Protein AF-A0A504KT40-F1 (afdb_monomer)

Secondary structure (DSSP, 8-state):
--EEEEEEE-S--TTT-SEEEEEEEESSPPPTT-EEEE-SS--B-TTS-B-PEEEEEEEEEEE---SSS--EEEEEEEE-PPP-

Radius of gyration: 13.81 Å; Cα contacts (8 Å, |Δi|>4): 171; chains: 1; bounding box: 34×24×44 Å

Structure (mmCIF, N/CA/C/O backbone):
data_AF-A0A504KT40-F1
#
_entry.id   AF-A0A504KT40-F1
#
loop_
_atom_site.group_PDB
_atom_site.id
_atom_site.type_symbol
_atom_site.label_atom_id
_atom_site.label_alt_id
_atom_site.label_comp_id
_atom_site.label_asym_id
_atom_site.label_entity_id
_atom_site.label_seq_id
_atom_site.pdbx_PDB_ins_code
_atom_site.Cartn_x
_atom_site.Cartn_y
_atom_site.Cartn_z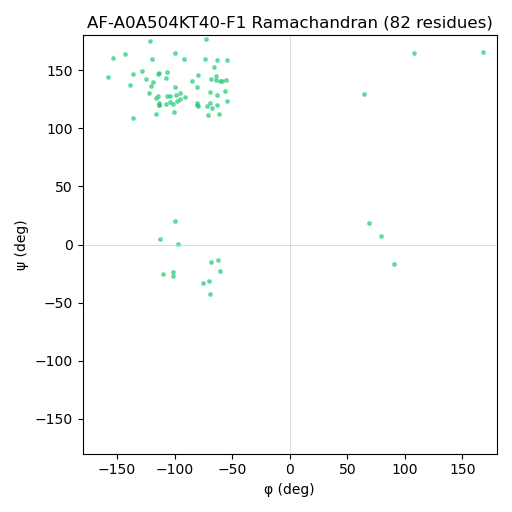
_atom_site.occupancy
_atom_site.B_iso_or_equiv
_atom_site.auth_seq_id
_atom_site.auth_comp_id
_atom_site.auth_asym_id
_atom_site.auth_atom_id
_atom_site.pdbx_PDB_model_num
ATOM 1 N N . MET A 1 1 ? -15.862 7.398 -2.636 1.00 67.69 1 MET A N 1
ATOM 2 C CA . MET A 1 1 ? -15.129 7.592 -1.366 1.00 67.69 1 MET A CA 1
ATOM 3 C C . MET A 1 1 ? -13.711 7.111 -1.608 1.00 67.69 1 MET A C 1
ATOM 5 O O . MET A 1 1 ? -13.572 6.131 -2.320 1.00 67.69 1 MET A O 1
ATOM 9 N N . ALA A 1 2 ? -12.693 7.824 -1.133 1.00 81.00 2 ALA A N 1
ATOM 10 C CA . ALA A 1 2 ? -11.295 7.475 -1.381 1.00 81.00 2 ALA A CA 1
ATOM 11 C C . ALA A 1 2 ? -10.610 7.196 -0.035 1.00 81.00 2 ALA A C 1
ATOM 13 O O . ALA A 1 2 ? -10.913 7.875 0.947 1.00 81.00 2 ALA A O 1
ATOM 14 N N . ILE A 1 3 ? -9.758 6.174 0.025 1.00 83.50 3 ILE A N 1
ATOM 15 C CA . ILE A 1 3 ? -9.163 5.665 1.262 1.00 83.50 3 ILE A CA 1
ATOM 16 C C . ILE A 1 3 ? -7.663 5.930 1.245 1.00 83.50 3 ILE A C 1
ATOM 18 O O . ILE A 1 3 ? -6.943 5.454 0.368 1.00 83.50 3 ILE A O 1
ATOM 22 N N . SER A 1 4 ? -7.208 6.691 2.233 1.00 88.44 4 SER A N 1
ATOM 23 C CA . SER A 1 4 ? -5.803 7.018 2.446 1.00 88.44 4 SER A CA 1
ATOM 24 C C . SER A 1 4 ? -5.079 5.871 3.144 1.00 88.44 4 SER A C 1
ATOM 26 O O . SER A 1 4 ? -5.425 5.510 4.268 1.00 88.44 4 SER A O 1
ATOM 28 N N . CYS A 1 5 ? -4.056 5.325 2.493 1.00 87.75 5 CYS A N 1
ATOM 29 C CA . CYS A 1 5 ? -3.216 4.258 3.020 1.00 87.75 5 CYS A CA 1
ATOM 30 C C . CYS A 1 5 ? -1.758 4.722 3.093 1.00 87.75 5 CYS A C 1
ATOM 32 O O . CYS A 1 5 ? -1.229 5.321 2.155 1.00 87.75 5 CYS A O 1
ATOM 34 N N . TYR A 1 6 ? -1.089 4.413 4.197 1.00 89.94 6 TYR A N 1
ATOM 35 C CA . TYR A 1 6 ? 0.356 4.552 4.323 1.00 89.94 6 TYR A CA 1
ATOM 36 C C . TYR A 1 6 ? 1.030 3.357 3.662 1.00 89.94 6 TYR A C 1
ATOM 38 O O . TYR A 1 6 ? 0.624 2.217 3.883 1.00 89.94 6 TYR A O 1
ATOM 46 N N . ILE A 1 7 ? 2.074 3.601 2.879 1.00 89.12 7 ILE A N 1
ATOM 47 C CA . ILE A 1 7 ? 2.812 2.526 2.219 1.00 89.12 7 ILE A CA 1
ATOM 48 C C . ILE A 1 7 ? 4.123 2.301 2.955 1.00 89.12 7 ILE A C 1
ATOM 50 O O . ILE A 1 7 ? 4.903 3.231 3.163 1.00 89.12 7 ILE A O 1
ATOM 54 N N . LYS A 1 8 ? 4.380 1.053 3.330 1.00 89.94 8 LYS A N 1
ATOM 55 C CA . LYS A 1 8 ? 5.659 0.617 3.871 1.00 89.94 8 LYS A CA 1
ATOM 56 C C . LYS A 1 8 ? 6.272 -0.390 2.910 1.00 89.94 8 LYS A C 1
ATOM 58 O O . LYS A 1 8 ? 5.771 -1.498 2.751 1.00 89.94 8 LYS A O 1
ATOM 63 N N . ILE A 1 9 ? 7.373 -0.004 2.278 1.00 86.81 9 ILE A N 1
ATOM 64 C CA . ILE A 1 9 ? 8.133 -0.921 1.434 1.00 86.81 9 ILE A CA 1
ATOM 65 C C . ILE A 1 9 ? 8.988 -1.788 2.354 1.00 86.81 9 ILE A C 1
ATOM 67 O O . ILE A 1 9 ? 9.815 -1.276 3.115 1.00 86.81 9 ILE A O 1
ATOM 71 N N .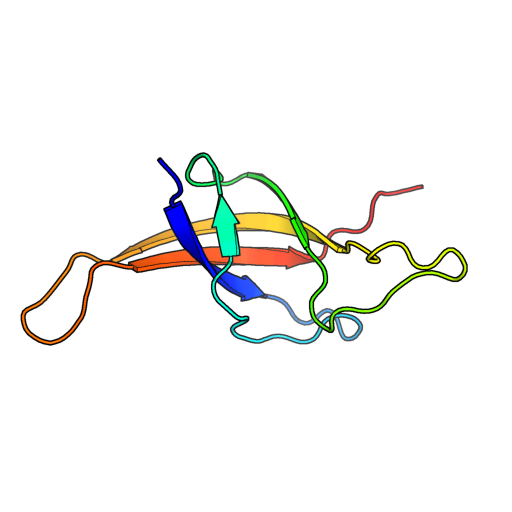 ILE A 1 10 ? 8.750 -3.093 2.300 1.00 84.81 10 ILE A N 1
ATOM 72 C CA . ILE A 1 10 ? 9.474 -4.114 3.050 1.00 84.81 10 ILE A CA 1
ATOM 73 C C . ILE A 1 10 ? 10.396 -4.900 2.110 1.00 84.81 10 ILE A C 1
ATOM 75 O O . ILE A 1 10 ? 10.081 -5.104 0.939 1.00 84.81 10 ILE A O 1
ATOM 79 N N . GLY A 1 11 ? 11.529 -5.361 2.639 1.00 74.94 11 GLY A N 1
ATOM 80 C CA . GLY A 1 11 ? 12.532 -6.130 1.900 1.00 74.94 11 GLY A CA 1
ATOM 81 C C . GLY A 1 11 ? 13.810 -5.348 1.598 1.00 74.94 11 GLY A C 1
ATOM 82 O O . GLY A 1 11 ? 13.854 -4.124 1.710 1.00 74.94 11 GLY A O 1
ATOM 83 N N . ASP A 1 12 ? 14.845 -6.092 1.211 1.00 66.19 12 ASP A N 1
ATOM 84 C CA . ASP A 1 12 ? 16.211 -5.589 1.037 1.00 66.19 12 ASP A CA 1
ATOM 85 C C . ASP A 1 12 ? 16.561 -5.309 -0.432 1.00 66.19 12 ASP A C 1
ATOM 87 O O . ASP A 1 12 ? 17.741 -5.276 -0.775 1.00 66.19 12 ASP A O 1
ATOM 91 N N . ASP A 1 13 ? 15.570 -5.131 -1.323 1.00 68.00 13 ASP A N 1
ATOM 92 C CA . ASP A 1 13 ? 15.866 -4.829 -2.729 1.00 68.00 13 ASP A CA 1
ATOM 93 C C . ASP A 1 13 ? 16.629 -3.489 -2.809 1.00 68.00 13 ASP A C 1
ATOM 95 O O . ASP A 1 13 ? 16.056 -2.426 -2.518 1.00 68.00 13 ASP A O 1
ATOM 99 N N . PRO A 1 14 ? 17.918 -3.510 -3.200 1.00 65.19 14 PRO A N 1
ATOM 100 C CA . PRO A 1 14 ? 18.771 -2.330 -3.160 1.00 65.19 14 PRO A CA 1
ATOM 101 C C . PRO A 1 14 ? 18.346 -1.270 -4.182 1.00 65.19 14 PRO A C 1
ATOM 103 O O . PRO A 1 14 ? 18.775 -0.123 -4.076 1.00 65.19 14 PRO A O 1
ATOM 106 N N . ARG A 1 15 ? 17.498 -1.624 -5.160 1.00 66.19 15 ARG A N 1
ATOM 107 C CA . ARG A 1 15 ? 16.981 -0.694 -6.174 1.00 66.19 15 ARG A CA 1
ATOM 108 C C . ARG A 1 15 ? 15.914 0.224 -5.610 1.00 66.19 15 ARG A C 1
ATOM 110 O O . ARG A 1 15 ? 15.804 1.368 -6.041 1.00 66.19 15 ARG A O 1
ATOM 117 N N . VAL A 1 16 ? 15.127 -0.285 -4.664 1.00 67.00 16 VAL A N 1
ATOM 118 C CA . VAL A 1 16 ? 13.946 0.420 -4.178 1.00 67.00 16 VAL A CA 1
ATOM 119 C C . VAL A 1 16 ? 14.117 0.920 -2.762 1.00 67.00 16 VAL A C 1
ATOM 121 O O . VAL A 1 16 ? 13.522 1.943 -2.472 1.00 67.00 16 VAL A O 1
ATOM 124 N N . GLY A 1 17 ? 14.969 0.306 -1.933 1.00 65.94 17 GLY A N 1
ATOM 125 C CA . GLY A 1 17 ? 15.296 0.745 -0.572 1.00 65.94 17 GLY A CA 1
ATOM 126 C C . GLY A 1 17 ? 14.110 0.693 0.404 1.00 65.94 17 GLY A C 1
ATOM 127 O O . GLY A 1 17 ? 13.042 1.244 0.145 1.00 65.94 17 GLY A O 1
ATOM 128 N N . ALA A 1 18 ? 14.298 0.077 1.571 1.00 69.00 18 ALA A N 1
ATOM 129 C CA . ALA A 1 18 ? 13.244 -0.008 2.582 1.00 69.00 18 ALA A CA 1
ATOM 130 C C . ALA A 1 18 ? 12.850 1.383 3.125 1.00 69.00 18 ALA A C 1
ATOM 132 O O . ALA A 1 18 ? 13.692 2.275 3.272 1.00 69.00 18 ALA A O 1
ATOM 133 N N . GLY A 1 19 ? 11.567 1.581 3.448 1.00 72.75 19 GLY A N 1
ATOM 134 C CA . GLY A 1 19 ? 11.098 2.844 4.025 1.00 72.75 19 GLY A CA 1
ATOM 135 C C . GLY A 1 19 ? 9.580 3.013 4.069 1.00 72.75 19 GLY A C 1
ATOM 136 O O . GLY A 1 19 ? 8.831 2.279 3.425 1.00 72.75 19 GLY A O 1
ATOM 137 N N . VAL A 1 20 ? 9.133 4.006 4.843 1.00 72.38 20 VAL A N 1
ATOM 138 C CA . VAL A 1 20 ? 7.738 4.469 4.853 1.00 72.38 20 VAL A CA 1
ATOM 139 C C . VAL A 1 20 ? 7.604 5.597 3.836 1.00 72.38 20 VAL A C 1
ATOM 141 O O . VAL A 1 20 ? 8.379 6.553 3.852 1.00 72.38 20 VAL A O 1
ATOM 144 N N . LEU A 1 21 ? 6.643 5.456 2.933 1.00 75.00 21 LEU A N 1
ATOM 145 C CA . LEU A 1 21 ? 6.348 6.400 1.864 1.00 75.00 21 LEU A CA 1
ATOM 146 C C . LEU A 1 21 ? 5.160 7.304 2.213 1.00 75.00 21 LEU A C 1
ATOM 148 O O . LEU A 1 21 ? 4.415 7.004 3.153 1.00 75.00 21 LEU A O 1
ATOM 152 N N . PRO A 1 22 ? 4.978 8.418 1.471 1.00 69.50 22 PRO A N 1
ATOM 153 C CA . PRO A 1 22 ? 3.798 9.264 1.607 1.00 69.50 22 PRO A CA 1
ATOM 154 C C . PRO A 1 22 ? 2.493 8.475 1.447 1.00 69.50 22 PRO A C 1
ATOM 156 O O . PRO A 1 22 ? 2.452 7.387 0.875 1.00 69.50 22 PRO A O 1
ATOM 159 N N . VAL A 1 23 ? 1.418 9.050 1.979 1.00 77.25 23 VAL A N 1
ATOM 160 C CA . VAL A 1 23 ? 0.063 8.497 1.912 1.00 77.25 23 VAL A CA 1
ATOM 161 C C . VAL A 1 23 ? -0.402 8.429 0.458 1.00 77.25 23 VAL A C 1
ATOM 163 O O . VAL A 1 23 ? -0.380 9.439 -0.245 1.00 77.25 23 VAL A O 1
ATOM 166 N N . PHE A 1 24 ? -0.873 7.257 0.036 1.00 82.25 24 PHE A N 1
ATOM 167 C CA . PHE A 1 24 ? -1.522 7.053 -1.257 1.00 82.25 24 PHE A CA 1
ATOM 168 C C . PHE A 1 24 ? -3.022 6.845 -1.072 1.00 82.25 24 PHE A C 1
ATOM 170 O O . PHE A 1 24 ? -3.460 6.211 -0.111 1.00 82.25 24 PHE A O 1
ATOM 177 N N . THR A 1 25 ? -3.810 7.376 -2.003 1.00 84.88 25 THR A N 1
ATOM 178 C CA . THR A 1 25 ? -5.270 7.296 -1.948 1.00 84.88 25 THR A CA 1
ATOM 179 C C . THR A 1 25 ? -5.785 6.298 -2.976 1.00 84.88 25 THR A C 1
ATOM 181 O O . THR A 1 25 ? -5.475 6.411 -4.160 1.00 84.88 25 THR A O 1
ATOM 184 N N . PHE A 1 26 ? -6.613 5.358 -2.532 1.00 86.12 26 PHE A N 1
ATOM 185 C CA . PHE A 1 26 ? -7.195 4.308 -3.366 1.00 86.12 26 PHE A CA 1
ATOM 186 C C . PHE A 1 26 ? -8.727 4.387 -3.370 1.00 86.12 26 PHE A C 1
ATOM 188 O O . PHE A 1 26 ? -9.329 4.983 -2.475 1.00 86.12 26 PHE A O 1
ATOM 195 N N . GLY A 1 27 ? -9.374 3.796 -4.379 1.00 86.56 27 GLY A N 1
ATOM 196 C CA . GLY A 1 27 ? -10.840 3.667 -4.406 1.00 86.56 27 GLY A CA 1
ATOM 197 C C . GLY A 1 27 ? -11.366 2.677 -3.360 1.00 86.56 27 GLY A C 1
ATOM 198 O O . GLY A 1 27 ? -12.438 2.878 -2.794 1.00 86.56 27 GLY A O 1
ATOM 199 N N . GLU A 1 28 ? -10.570 1.654 -3.064 1.00 89.31 28 GLU A N 1
ATOM 200 C CA . GLU A 1 28 ? -10.796 0.638 -2.038 1.00 89.31 28 GLU A CA 1
ATOM 201 C C . GLU A 1 28 ? -9.465 0.264 -1.376 1.00 89.31 28 GLU A C 1
ATOM 203 O O . GLU A 1 28 ? -8.406 0.599 -1.903 1.00 89.31 28 GLU A O 1
ATOM 208 N N . VAL A 1 29 ? -9.500 -0.396 -0.214 1.00 91.19 29 VAL A N 1
ATOM 209 C CA . VAL A 1 29 ? -8.272 -0.867 0.445 1.00 91.19 29 VAL A CA 1
ATOM 210 C C . VAL A 1 29 ? -7.704 -2.039 -0.359 1.00 91.19 29 VAL A C 1
ATOM 212 O O . VAL A 1 29 ? -8.395 -3.058 -0.453 1.00 91.19 29 VAL A O 1
ATOM 215 N N . PRO A 1 30 ? -6.473 -1.938 -0.896 1.00 93.19 30 PRO A N 1
ATOM 216 C CA . PRO A 1 30 ? -5.837 -3.050 -1.592 1.00 93.19 30 PRO A CA 1
ATOM 217 C C . PRO A 1 30 ? -5.703 -4.271 -0.684 1.00 93.19 30 PRO A C 1
ATOM 219 O O . PRO A 1 30 ? -5.393 -4.141 0.504 1.00 93.19 30 PRO A O 1
ATOM 222 N N . ARG A 1 31 ? -5.924 -5.460 -1.238 1.00 94.12 31 ARG A N 1
ATOM 223 C CA . ARG A 1 31 ? -5.881 -6.727 -0.497 1.00 94.12 31 ARG A CA 1
ATOM 224 C C . ARG A 1 31 ? -4.496 -7.349 -0.540 1.00 94.12 31 ARG A C 1
ATOM 226 O O . ARG A 1 31 ? -3.689 -7.077 -1.424 1.00 94.12 31 ARG A O 1
ATOM 233 N N . GLU A 1 32 ? -4.231 -8.243 0.406 1.00 94.56 32 GLU A N 1
ATOM 234 C CA . GLU A 1 32 ? -3.027 -9.066 0.357 1.00 94.56 32 GLU A CA 1
ATOM 235 C C . GLU A 1 32 ? -2.954 -9.855 -0.961 1.00 94.56 32 GLU A C 1
ATOM 237 O O . GLU A 1 32 ? -3.926 -10.472 -1.394 1.00 94.56 32 GLU A O 1
ATOM 242 N N . GLY A 1 33 ? -1.789 -9.817 -1.606 1.00 91.62 33 GLY A N 1
ATOM 243 C CA . GLY A 1 33 ? -1.525 -10.454 -2.891 1.00 91.62 33 GLY A CA 1
ATOM 244 C C . GLY A 1 33 ? -1.798 -9.578 -4.115 1.00 91.62 33 GLY A C 1
ATOM 245 O O 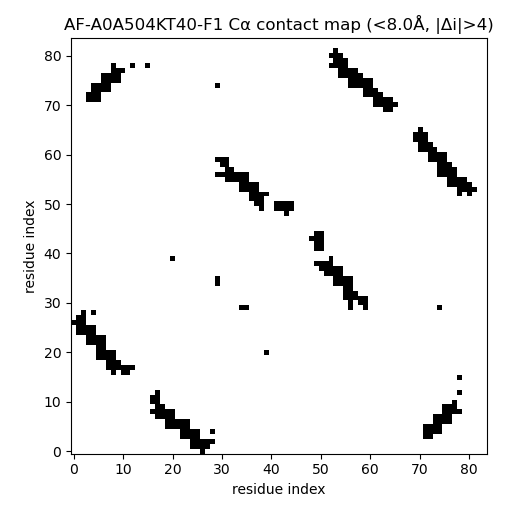. GLY A 1 33 ? -1.271 -9.916 -5.175 1.00 91.62 33 GLY A O 1
ATOM 246 N N . GLU A 1 34 ? -2.543 -8.477 -3.979 1.00 93.56 34 GLU A N 1
ATOM 247 C CA . GLU A 1 34 ? -2.808 -7.538 -5.075 1.00 93.56 34 GLU A CA 1
ATOM 248 C C . GLU A 1 34 ? -1.580 -6.692 -5.420 1.00 93.56 34 GLU A C 1
ATOM 250 O O . GLU A 1 34 ? -0.654 -6.527 -4.617 1.00 93.56 34 GLU A O 1
ATOM 255 N N . PHE A 1 35 ? -1.594 -6.143 -6.634 1.00 90.88 35 PHE A N 1
ATOM 256 C CA . PHE A 1 35 ? -0.562 -5.240 -7.115 1.00 90.88 35 PHE A CA 1
ATOM 257 C C . PHE A 1 35 ? -1.011 -3.785 -7.011 1.00 90.88 35 PHE A C 1
ATOM 259 O O . PHE A 1 35 ? -2.123 -3.432 -7.400 1.00 90.88 35 PHE A O 1
ATOM 266 N N . VAL A 1 36 ? -0.112 -2.930 -6.533 1.00 89.25 36 VAL A N 1
ATOM 267 C CA . VAL A 1 36 ? -0.282 -1.478 -6.497 1.00 89.25 36 VAL A CA 1
ATOM 268 C C . VAL A 1 36 ? 0.859 -0.820 -7.264 1.00 89.25 36 VAL A C 1
ATOM 270 O O . VAL A 1 36 ? 2.027 -1.153 -7.068 1.00 89.25 36 VAL A O 1
ATOM 273 N N . GLY A 1 37 ? 0.513 0.095 -8.168 1.00 87.25 37 GLY A N 1
ATOM 274 C CA . GLY A 1 37 ? 1.472 0.839 -8.981 1.00 87.25 37 GLY A CA 1
ATOM 275 C C . GLY A 1 37 ? 1.634 2.262 -8.464 1.00 87.25 37 GLY A C 1
ATOM 276 O O . GLY A 1 37 ? 0.652 3.001 -8.383 1.00 87.25 37 GLY A O 1
ATOM 277 N N . PHE A 1 38 ? 2.856 2.667 -8.127 1.00 82.50 38 PHE A N 1
ATOM 278 C CA . PHE A 1 38 ? 3.152 4.057 -7.780 1.00 82.50 38 PHE A CA 1
ATOM 279 C C . PHE A 1 38 ? 4.613 4.414 -8.059 1.00 82.50 38 PHE A C 1
ATOM 281 O O . PHE A 1 38 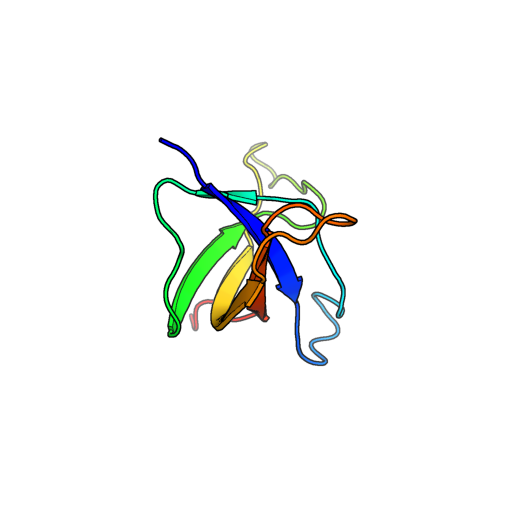? 5.476 3.552 -8.174 1.00 82.50 38 PHE A O 1
ATOM 288 N N . SER A 1 39 ? 4.893 5.713 -8.161 1.00 80.12 39 SER A N 1
ATOM 289 C CA . SER A 1 39 ? 6.256 6.232 -8.295 1.00 80.12 39 SER A CA 1
ATOM 290 C C . SER A 1 39 ? 6.760 6.690 -6.929 1.00 80.12 39 SER A C 1
ATOM 292 O O . SER A 1 39 ? 6.117 7.529 -6.294 1.00 80.12 39 SER A O 1
ATOM 294 N N . ARG A 1 40 ? 7.890 6.149 -6.460 1.00 73.88 40 ARG A N 1
ATOM 295 C CA . ARG A 1 40 ? 8.466 6.518 -5.154 1.00 73.88 40 ARG A CA 1
ATOM 296 C C . ARG A 1 40 ? 9.013 7.948 -5.139 1.00 73.88 40 ARG A C 1
ATOM 298 O O . ARG A 1 40 ? 8.856 8.660 -4.152 1.00 73.88 40 ARG A O 1
ATOM 305 N N . ASP A 1 41 ? 9.698 8.334 -6.204 1.00 74.81 41 ASP A N 1
ATOM 306 C CA . ASP A 1 41 ? 10.472 9.574 -6.318 1.00 74.81 41 ASP A CA 1
ATOM 307 C C . ASP A 1 41 ? 9.880 10.558 -7.337 1.00 74.81 41 ASP A C 1
ATOM 309 O O . ASP A 1 41 ? 10.453 11.616 -7.593 1.00 74.81 41 ASP A O 1
ATOM 313 N N . GLY A 1 42 ? 8.720 10.225 -7.909 1.00 74.00 42 GLY A N 1
ATOM 314 C CA . GLY A 1 42 ? 8.064 11.044 -8.921 1.00 74.00 42 GLY A CA 1
ATOM 315 C C . GLY A 1 42 ? 8.816 11.072 -10.250 1.00 74.00 42 GLY A C 1
ATOM 316 O O . GLY A 1 42 ? 8.578 11.981 -11.053 1.00 74.00 42 GLY A O 1
ATOM 317 N N . LYS A 1 43 ? 9.718 10.107 -10.493 1.00 76.81 43 LYS A N 1
ATOM 318 C CA . LYS A 1 43 ? 10.422 9.977 -11.769 1.00 76.81 43 LYS A CA 1
ATOM 319 C C . LYS A 1 43 ? 9.438 9.882 -12.923 1.00 76.81 43 LYS A C 1
ATOM 321 O O . LYS A 1 43 ? 8.396 9.227 -12.849 1.00 76.81 43 LYS A O 1
ATOM 326 N N . ARG A 1 44 ? 9.816 10.533 -14.016 1.00 79.50 44 ARG A N 1
ATOM 327 C CA . ARG A 1 44 ? 9.115 10.471 -15.290 1.00 79.50 44 ARG A CA 1
AT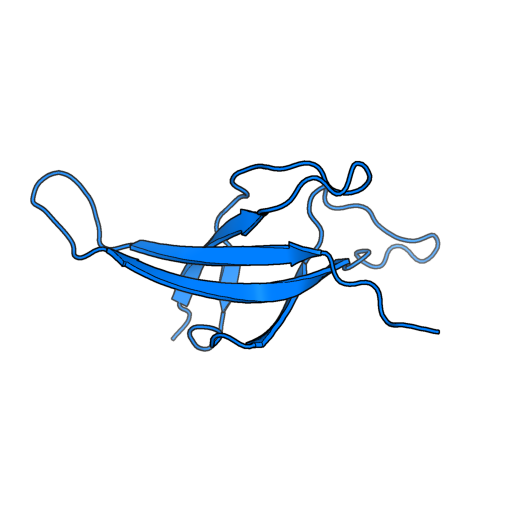OM 328 C C . ARG A 1 44 ? 10.003 9.790 -16.321 1.00 79.50 44 ARG A C 1
ATOM 330 O O . ARG A 1 44 ? 11.222 9.912 -16.243 1.00 79.50 44 ARG A O 1
ATOM 337 N N . ASP A 1 45 ? 9.384 9.061 -17.235 1.00 80.00 45 ASP A N 1
ATOM 338 C CA . ASP A 1 45 ? 10.056 8.486 -18.393 1.00 80.00 45 ASP A CA 1
ATOM 339 C C . ASP A 1 45 ? 10.412 9.571 -19.428 1.00 80.00 45 ASP A C 1
ATOM 341 O O . ASP A 1 45 ? 10.047 10.744 -19.289 1.00 80.00 45 ASP A O 1
ATOM 345 N N . ASP A 1 46 ? 11.096 9.174 -20.503 1.00 81.19 46 ASP A N 1
ATOM 346 C CA . ASP A 1 46 ? 11.523 10.073 -21.587 1.00 81.19 46 ASP A CA 1
ATOM 347 C C . ASP A 1 46 ? 10.350 10.732 -22.339 1.00 81.19 46 ASP A C 1
ATOM 349 O O . ASP A 1 46 ? 10.536 11.679 -23.104 1.00 81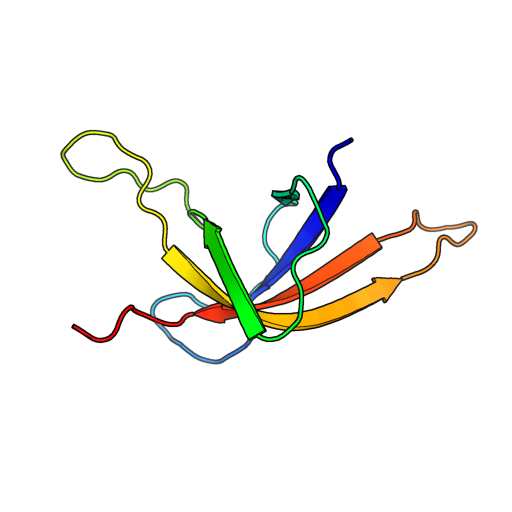.19 46 ASP A O 1
ATOM 353 N N . ARG A 1 47 ? 9.124 10.238 -22.132 1.00 83.75 47 ARG A N 1
ATOM 354 C CA . ARG A 1 47 ? 7.882 10.771 -22.707 1.00 83.75 47 ARG A CA 1
ATOM 355 C C . ARG A 1 47 ? 7.155 11.699 -21.731 1.00 83.75 47 ARG A C 1
ATOM 357 O O . ARG A 1 47 ? 6.097 12.231 -22.066 1.00 83.75 47 ARG A O 1
ATOM 364 N N . GLY A 1 48 ? 7.708 11.906 -20.537 1.00 78.88 48 GLY A N 1
ATOM 365 C CA . GLY A 1 48 ? 7.130 12.721 -19.479 1.00 78.88 48 GLY A CA 1
ATOM 366 C C . GLY A 1 48 ? 6.024 12.026 -18.680 1.00 78.88 48 GLY A C 1
ATOM 367 O O . GLY A 1 48 ? 5.395 12.686 -17.846 1.00 78.88 48 GLY A O 1
ATOM 368 N N . ALA A 1 49 ? 5.768 10.733 -18.884 1.00 80.69 49 ALA A N 1
ATOM 369 C CA . ALA A 1 49 ? 4.816 9.963 -18.086 1.00 80.69 49 ALA A CA 1
ATOM 370 C C . ALA A 1 49 ? 5.449 9.538 -16.755 1.00 80.69 49 ALA A C 1
ATOM 372 O O . ALA A 1 49 ? 6.645 9.289 -16.683 1.00 80.69 49 ALA A O 1
ATOM 373 N N . LEU A 1 50 ? 4.659 9.475 -15.678 1.00 78.31 50 LEU A N 1
ATOM 374 C CA . LEU A 1 50 ? 5.140 8.990 -14.379 1.00 78.31 50 LEU A CA 1
ATOM 375 C C . LEU A 1 50 ? 5.565 7.524 -14.504 1.00 78.31 50 LEU A C 1
ATOM 377 O O . LEU A 1 50 ? 4.739 6.672 -14.824 1.00 78.31 50 LEU A O 1
ATOM 381 N N . SER A 1 51 ? 6.837 7.246 -14.220 1.00 79.06 51 SER A N 1
ATOM 382 C CA . SER A 1 51 ? 7.351 5.882 -14.146 1.00 79.06 51 SER A CA 1
ATOM 383 C C . SER A 1 51 ? 6.772 5.234 -12.896 1.00 79.06 51 SER A C 1
ATOM 385 O O . SER A 1 51 ? 7.077 5.657 -11.777 1.00 79.06 51 SER A O 1
ATOM 387 N N . GLN A 1 52 ? 5.887 4.258 -13.088 1.00 81.06 52 GLN A N 1
ATOM 388 C CA . GLN A 1 52 ? 5.275 3.512 -11.997 1.00 81.06 52 GLN A CA 1
ATOM 389 C C . GLN A 1 52 ? 6.054 2.229 -11.754 1.00 81.06 52 GLN A C 1
ATOM 391 O O . GLN A 1 52 ? 6.221 1.409 -12.653 1.00 81.06 52 GLN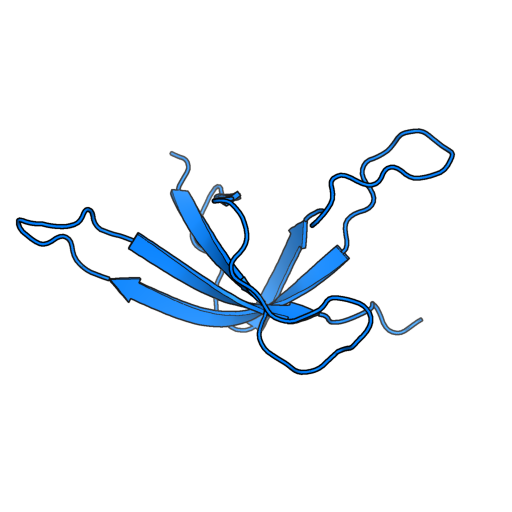 A O 1
ATOM 396 N N . ASP A 1 53 ? 6.482 2.057 -10.512 1.00 83.31 53 ASP A N 1
ATOM 397 C CA . ASP A 1 53 ? 6.972 0.788 -10.011 1.00 83.31 53 ASP A CA 1
ATOM 398 C C . ASP A 1 53 ? 5.772 -0.042 -9.550 1.00 83.31 53 ASP A C 1
ATOM 400 O O . ASP A 1 53 ? 4.822 0.489 -8.959 1.00 83.31 53 ASP A O 1
ATOM 404 N N . LEU A 1 54 ? 5.812 -1.344 -9.828 1.00 88.00 54 LEU A N 1
ATOM 405 C CA . LEU A 1 54 ? 4.778 -2.274 -9.399 1.00 88.00 54 LEU A CA 1
ATOM 406 C C . LEU A 1 54 ? 5.200 -2.948 -8.093 1.00 88.00 54 LEU A C 1
ATOM 408 O O . LEU A 1 54 ? 6.306 -3.476 -7.961 1.00 88.00 54 LEU A O 1
ATOM 412 N N . TYR A 1 55 ? 4.296 -2.934 -7.121 1.00 89.38 55 TYR A N 1
ATOM 413 C CA . TYR A 1 55 ? 4.518 -3.536 -5.818 1.00 89.38 55 TYR A CA 1
ATOM 414 C C . TYR A 1 55 ? 3.419 -4.523 -5.495 1.00 89.38 55 TYR A C 1
ATOM 416 O O . TYR A 1 55 ? 2.248 -4.265 -5.766 1.00 89.38 55 TYR A O 1
ATOM 424 N N . ARG A 1 56 ? 3.780 -5.625 -4.845 1.00 92.38 56 ARG A N 1
ATOM 425 C CA . ARG A 1 56 ? 2.813 -6.596 -4.343 1.00 92.38 56 ARG A CA 1
ATOM 426 C C . ARG A 1 56 ? 2.546 -6.374 -2.869 1.00 92.38 56 ARG A C 1
ATOM 428 O O . ARG A 1 56 ? 3.477 -6.341 -2.061 1.00 92.38 56 ARG A O 1
ATOM 435 N N . VAL A 1 57 ? 1.271 -6.280 -2.510 1.00 93.81 57 VAL A N 1
ATOM 436 C CA . VAL A 1 57 ? 0.831 -6.174 -1.120 1.00 93.81 57 VAL A CA 1
ATOM 437 C C . VAL A 1 57 ? 1.100 -7.500 -0.420 1.00 93.81 57 VAL A C 1
ATOM 439 O O . VAL A 1 57 ? 0.620 -8.554 -0.837 1.00 93.81 57 VAL A O 1
ATOM 442 N N . LYS A 1 58 ? 1.885 -7.457 0.653 1.00 94.88 58 LYS A N 1
ATOM 443 C CA . LYS A 1 58 ? 2.186 -8.619 1.497 1.00 94.88 58 LYS A CA 1
ATOM 444 C C . LYS A 1 58 ? 1.380 -8.642 2.777 1.00 94.88 58 LYS A C 1
ATOM 446 O O . LYS A 1 58 ? 1.179 -9.714 3.327 1.00 94.88 58 LYS A O 1
ATOM 451 N N . ARG A 1 59 ? 0.957 -7.478 3.266 1.00 94.75 59 ARG A N 1
ATOM 452 C CA . ARG A 1 59 ? 0.133 -7.379 4.466 1.00 94.75 59 ARG A CA 1
ATOM 453 C C . ARG A 1 59 ? -0.624 -6.062 4.487 1.00 94.75 59 ARG A C 1
ATOM 455 O O . ARG A 1 59 ? -0.084 -5.024 4.113 1.00 94.75 59 ARG A O 1
ATOM 462 N N . VAL A 1 60 ? -1.847 -6.118 4.999 1.00 94.69 60 VAL A N 1
ATOM 463 C CA . VAL A 1 60 ? -2.691 -4.953 5.266 1.00 94.69 60 VAL A CA 1
ATOM 464 C C . VAL A 1 60 ? -2.874 -4.847 6.777 1.00 94.69 60 VAL A C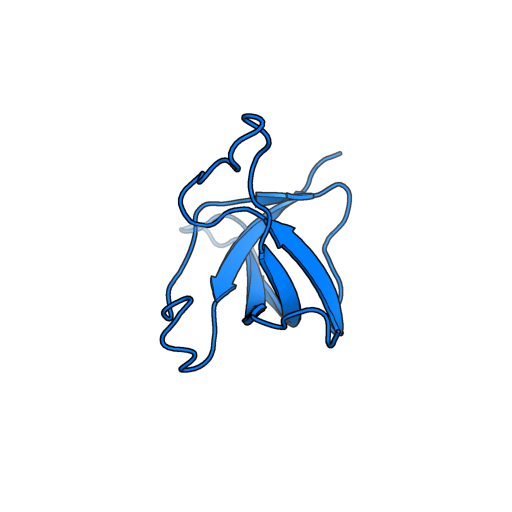 1
ATOM 466 O O . VAL A 1 60 ? -3.337 -5.791 7.415 1.00 94.69 60 VAL A O 1
ATOM 469 N N . ILE A 1 61 ? -2.483 -3.720 7.369 1.00 93.38 61 ILE A N 1
ATOM 470 C CA . ILE A 1 61 ? -2.570 -3.486 8.814 1.00 93.38 61 ILE A CA 1
ATOM 471 C C . ILE A 1 61 ? -3.579 -2.376 9.063 1.00 93.38 61 ILE A C 1
ATOM 473 O O . ILE A 1 61 ? -3.401 -1.253 8.591 1.00 93.38 61 ILE A O 1
ATOM 477 N N . HIS A 1 62 ? -4.629 -2.688 9.818 1.00 92.00 62 HIS A N 1
ATOM 478 C CA . HIS A 1 62 ? -5.621 -1.712 10.251 1.00 92.00 62 HIS A CA 1
ATOM 479 C C . HIS A 1 62 ? -5.339 -1.318 11.697 1.00 92.00 62 HIS A C 1
ATOM 481 O O . HIS A 1 62 ? -5.369 -2.157 12.597 1.00 92.00 62 HIS A O 1
ATOM 487 N N . THR A 1 63 ? -5.108 -0.031 11.919 1.00 89.62 63 THR A N 1
ATOM 488 C CA . THR A 1 63 ? -4.936 0.551 13.247 1.00 89.62 63 THR A CA 1
ATOM 489 C C . THR A 1 63 ? -6.176 1.368 13.577 1.00 89.62 63 THR A C 1
ATOM 491 O O . THR A 1 63 ? -6.526 2.300 12.849 1.00 89.62 63 THR A O 1
ATOM 494 N N . ALA A 1 64 ? -6.856 1.011 14.667 1.00 87.88 64 ALA A N 1
ATOM 495 C CA . ALA A 1 64 ? -8.010 1.756 15.154 1.00 87.88 64 ALA A CA 1
ATOM 496 C C . ALA A 1 64 ? -7.604 3.156 15.639 1.00 87.88 64 ALA A C 1
ATOM 498 O O . ALA A 1 64 ? -6.476 3.365 16.087 1.00 87.88 64 ALA A O 1
ATOM 499 N N . ALA A 1 65 ? -8.542 4.102 15.569 1.00 89.88 65 ALA A N 1
ATOM 500 C CA . ALA A 1 65 ? -8.344 5.417 16.161 1.00 89.88 65 ALA A CA 1
ATOM 501 C C . ALA A 1 65 ? -8.206 5.299 17.686 1.00 89.88 65 ALA A C 1
ATOM 503 O O . ALA A 1 65 ? -8.911 4.521 18.331 1.00 89.88 65 ALA A O 1
ATOM 504 N N . THR A 1 66 ? -7.320 6.105 18.250 1.00 89.12 66 THR A N 1
ATOM 505 C CA . THR A 1 66 ? -7.190 6.335 19.687 1.00 89.12 66 THR A CA 1
ATOM 506 C C . THR A 1 66 ? -7.382 7.822 19.974 1.00 89.12 66 THR A C 1
ATOM 508 O O . THR A 1 66 ? -7.478 8.634 19.057 1.00 89.12 66 THR A O 1
ATOM 511 N N . GLU A 1 67 ? -7.405 8.211 21.248 1.00 89.81 67 GLU A N 1
ATOM 512 C CA . GLU A 1 67 ? -7.476 9.630 21.637 1.00 89.81 67 GLU A CA 1
ATOM 513 C C . GLU A 1 67 ? -6.281 10.455 21.128 1.00 89.81 67 GLU A C 1
ATOM 515 O O . GLU A 1 67 ? -6.377 11.670 20.987 1.00 89.81 67 GLU A O 1
ATOM 520 N N . LEU A 1 68 ? -5.157 9.791 20.840 1.00 88.00 68 LEU A N 1
ATOM 521 C CA . LEU A 1 68 ? -3.914 10.424 20.403 1.00 88.00 68 LEU A CA 1
ATOM 522 C C . LEU A 1 68 ? -3.687 10.328 18.891 1.00 88.00 68 LEU A C 1
ATOM 524 O O . LEU A 1 68 ? -2.939 11.133 18.346 1.00 88.00 68 LEU A O 1
ATOM 528 N N . ASN A 1 69 ? -4.287 9.344 18.215 1.00 81.25 69 ASN A N 1
ATOM 529 C CA . ASN A 1 69 ? -4.008 9.048 16.812 1.00 81.25 69 ASN A CA 1
ATOM 530 C C . ASN A 1 69 ? -5.284 8.717 16.038 1.00 81.25 69 ASN A C 1
ATOM 532 O O . ASN A 1 69 ? -6.107 7.918 16.479 1.00 81.25 69 ASN A O 1
ATOM 536 N N . SER A 1 70 ? -5.404 9.254 14.827 1.00 85.38 70 SER A N 1
ATOM 537 C CA . SER A 1 70 ? -6.449 8.846 13.886 1.00 85.38 70 SER A CA 1
ATOM 538 C C . SER A 1 70 ? -6.307 7.375 13.484 1.00 85.38 70 SER A C 1
ATOM 540 O O . SER A 1 70 ? -5.224 6.794 13.561 1.00 85.38 70 SER A O 1
ATOM 542 N N . ALA A 1 71 ? -7.401 6.779 13.001 1.00 87.69 71 ALA A N 1
ATOM 543 C CA . ALA A 1 71 ? -7.345 5.460 12.380 1.00 87.69 71 ALA A CA 1
ATOM 544 C C . ALA A 1 71 ? -6.423 5.492 11.152 1.00 87.69 71 ALA A C 1
ATOM 546 O O . ALA A 1 71 ? -6.435 6.455 10.383 1.00 87.69 71 ALA A O 1
ATOM 547 N N . MET A 1 72 ? -5.636 4.435 10.966 1.00 89.81 72 MET A N 1
ATOM 548 C CA . MET A 1 72 ? -4.662 4.337 9.879 1.00 89.81 72 MET A CA 1
ATOM 549 C C . MET A 1 72 ? -4.702 2.958 9.235 1.00 89.81 72 MET A C 1
ATOM 551 O O . MET A 1 72 ? -4.900 1.949 9.910 1.00 89.81 72 MET A O 1
ATOM 555 N N . ILE A 1 73 ? -4.455 2.924 7.929 1.00 91.94 73 ILE A N 1
ATOM 556 C CA . ILE A 1 73 ? -4.246 1.694 7.168 1.00 91.94 73 ILE A CA 1
ATOM 557 C C . ILE A 1 73 ? -2.821 1.727 6.633 1.00 91.94 73 ILE A C 1
ATOM 559 O O . ILE A 1 73 ? -2.428 2.705 5.996 1.00 91.94 73 ILE A O 1
ATOM 563 N N . ILE A 1 74 ? -2.050 0.678 6.909 1.00 92.62 74 ILE A N 1
ATOM 564 C CA . ILE A 1 74 ? -0.682 0.515 6.416 1.00 92.62 74 ILE A CA 1
ATOM 565 C C . ILE A 1 74 ? -0.648 -0.687 5.478 1.00 92.62 74 ILE A C 1
ATOM 567 O O . ILE A 1 74 ? -1.073 -1.781 5.854 1.00 92.62 74 ILE A O 1
ATOM 571 N N . LEU A 1 75 ? -0.124 -0.485 4.272 1.00 93.19 75 LEU A N 1
ATOM 572 C CA . LEU A 1 75 ? 0.165 -1.550 3.320 1.00 93.19 75 LEU A CA 1
ATOM 573 C C . LEU A 1 75 ? 1.657 -1.855 3.380 1.00 93.19 75 LEU A C 1
ATOM 575 O O . LEU A 1 75 ? 2.475 -1.019 2.992 1.00 93.19 75 LEU A O 1
ATOM 579 N N . ASP A 1 76 ? 2.005 -3.052 3.844 1.00 93.25 76 ASP A N 1
ATOM 580 C CA . ASP A 1 76 ? 3.350 -3.574 3.642 1.00 93.25 76 ASP A CA 1
ATOM 581 C C . ASP A 1 76 ? 3.432 -4.143 2.228 1.00 93.25 76 ASP A C 1
ATOM 583 O O . ASP A 1 76 ? 2.670 -5.047 1.863 1.00 93.25 76 ASP A O 1
ATOM 587 N N . VAL A 1 77 ? 4.362 -3.627 1.434 1.00 91.62 77 VAL A N 1
ATOM 588 C CA . VAL A 1 77 ? 4.513 -3.992 0.026 1.00 91.62 77 VAL A CA 1
ATOM 589 C C . VAL A 1 77 ? 5.951 -4.387 -0.285 1.00 91.62 77 VAL A C 1
ATOM 591 O O . VAL A 1 77 ? 6.885 -3.866 0.318 1.00 91.62 77 VAL A O 1
ATOM 594 N N . VAL A 1 78 ? 6.142 -5.289 -1.242 1.00 90.88 78 VAL A N 1
ATOM 595 C CA . VAL A 1 78 ? 7.464 -5.603 -1.809 1.00 90.88 78 VAL A CA 1
ATOM 596 C C . VAL A 1 78 ? 7.502 -5.164 -3.260 1.00 90.88 78 VAL A C 1
ATOM 598 O O . VAL A 1 78 ? 6.483 -5.221 -3.948 1.00 90.88 78 VAL A O 1
ATOM 601 N N . PHE A 1 79 ? 8.672 -4.748 -3.729 1.00 87.31 79 PHE A N 1
ATOM 602 C CA . PHE A 1 79 ? 8.880 -4.510 -5.150 1.00 87.31 79 PHE A CA 1
ATOM 603 C C . PHE A 1 79 ? 8.857 -5.839 -5.908 1.00 87.31 79 PHE A C 1
ATOM 605 O O . PHE A 1 79 ? 9.524 -6.794 -5.508 1.00 87.31 79 PHE A O 1
ATOM 612 N N . GLU A 1 80 ? 8.089 -5.905 -6.990 1.00 80.12 80 GLU A N 1
ATOM 613 C CA . GLU A 1 80 ? 8.034 -7.074 -7.864 1.00 80.12 80 GLU A CA 1
ATOM 614 C C . GLU A 1 80 ? 8.068 -6.554 -9.301 1.00 80.12 80 GLU A C 1
ATOM 616 O O . GLU A 1 80 ? 7.124 -5.912 -9.760 1.00 80.12 80 GLU A O 1
ATOM 621 N N . GLN A 1 81 ? 9.188 -6.765 -10.003 1.00 65.06 81 GLN A N 1
ATOM 622 C CA . GLN A 1 81 ? 9.227 -6.433 -11.425 1.00 65.06 81 GLN A CA 1
ATOM 623 C C . GLN A 1 81 ? 8.305 -7.388 -12.184 1.00 65.06 81 GLN A C 1
ATOM 625 O O . GLN A 1 81 ? 8.274 -8.576 -11.847 1.00 65.06 81 GLN A O 1
ATOM 630 N N . PRO A 1 82 ? 7.590 -6.909 -13.218 1.00 54.44 82 PRO A N 1
ATOM 631 C CA . PRO A 1 82 ? 7.017 -7.823 -14.188 1.00 54.44 82 PRO A CA 1
ATOM 632 C C . PRO A 1 82 ? 8.157 -8.693 -14.724 1.00 54.44 82 PRO A C 1
ATOM 634 O O . PRO A 1 82 ? 9.191 -8.181 -15.155 1.00 54.44 82 PRO A O 1
ATOM 637 N N . VAL A 1 83 ? 7.998 -10.007 -14.592 1.00 50.75 83 VAL A N 1
ATOM 638 C CA . VAL A 1 83 ? 8.886 -10.960 -15.249 1.00 50.75 83 VAL A CA 1
ATOM 639 C C . VAL 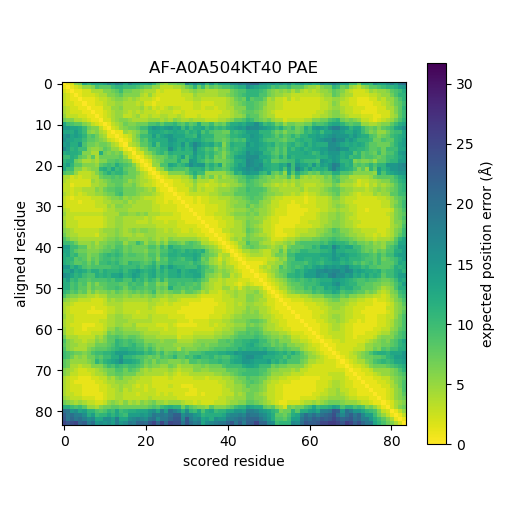A 1 83 ? 8.605 -10.807 -16.740 1.00 50.75 83 VAL A C 1
ATOM 641 O O . VAL A 1 83 ? 7.457 -10.977 -17.150 1.00 50.75 83 VAL A O 1
ATOM 644 N N . ASP A 1 84 ? 9.627 -10.384 -17.478 1.00 45.72 84 ASP A N 1
ATOM 645 C CA . ASP A 1 84 ? 9.629 -10.280 -18.943 1.00 45.72 84 ASP A CA 1
ATOM 646 C C . ASP A 1 84 ? 9.265 -11.629 -19.594 1.00 45.72 84 ASP A C 1
ATOM 648 O O . ASP A 1 84 ? 9.760 -12.675 -19.101 1.00 45.72 84 ASP A O 1
#

Solvent-accessible surface area (backbone atoms only — not comparable to full-atom values): 5083 Å² total; per-residue (Å²): 119,75,44,68,30,36,37,30,43,51,63,83,53,83,90,74,52,62,46,79,49,76,73,45,76,31,78,58,84,78,50,66,73,40,77,48,74,49,47,94,84,68,49,54,45,101,85,68,47,74,45,60,47,46,25,33,28,72,38,70,46,79,43,75,60,53,101,89,40,74,59,44,38,38,36,35,24,30,82,46,77,82,81,128

Nearest PDB structures (foldseek):
  4xsh-assembly1_B  TM=5.057E-01  e=3.743E-01  Bacillus cereus
  4tr5-assembly1_A  TM=4.608E-01  e=1.246E+00  Paenibacillus larvae subsp. larvae BRL-230010
  7ppo-assembly1_A  TM=5.619E-01  e=4.389E+00  Legionella pneumophila
  5ysk-assembly4_D  TM=4.881E-01  e=6.938E+00  Legionella pneumophila subsp. pneumophila str. Philadelphia 1
  4x2y-assembly1_A  TM=4.196E-01  e=9.238E+00  Murine norovirus 1

Sequence (84 aa):
MAISCYIKIIGDDPRVGAGVLPVFTFGEVPREGEFVGFSRDGKRDDRGALSQDLYRVKRVIHTAATELNSAMIILDVVFEQPVD

pLDDT: mean 82.49, std 10.52, range [45.72, 94.88]

Mean predicted aligned error: 6.52 Å

Foldseek 3Di:
DKDWAWEFEDDDPVVVDTDIAHIDIHPDDDDQQDKDWDARVQDADPVRHGDTFIKGFHDWDWDPDDPVGHTHIYTHIYGDDPDD